Protein AF-A0A3S4TG44-F1 (afdb_monomer)

Solvent-accessible surface area (backbone atoms only — not comparable to full-atom values): 5830 Å² total; per-residue (Å²): 84,88,72,97,69,75,72,44,82,74,51,76,46,80,46,74,64,98,88,49,77,46,82,45,76,45,67,46,72,86,82,95,63,84,74,48,77,49,76,93,82,38,89,78,86,80,93,74,57,72,69,55,53,62,55,46,49,77,80,44,97,60,61,67,65,58,52,56,50,51,53,57,50,51,55,52,51,50,52,53,51,56,51,55,63,74,75,108

Nearest PDB structures (foldseek):
  2fkb-assembly2_B  TM=8.935E-01  e=3.813E-03  Escherichia coli K-12
  3mlq-assembly3_G  TM=5.504E-01  e=5.483E+00  Thermus thermophilus HB27

Foldseek 3Di:
DDDDWDKDWDDWDWDDDPPDTDIDTDIDTDGPDDDDDDVVPDVDDDDDDLVVVLVVVVVDDDDPRVNVVSVVVVVVVVVVVVVVVVVD

Mean predicted aligned error: 5.22 Å

Structure (mmCIF, N/CA/C/O backbone):
data_AF-A0A3S4TG44-F1
#
_entry.id   AF-A0A3S4TG44-F1
#
loop_
_atom_site.group_PDB
_atom_site.id
_atom_site.type_symbol
_atom_site.label_atom_id
_atom_site.label_alt_id
_atom_site.label_comp_id
_atom_site.label_asym_id
_atom_site.label_entity_id
_atom_site.label_seq_id
_atom_site.pdbx_PDB_ins_code
_atom_site.Cartn_x
_atom_site.Cartn_y
_atom_site.Cartn_z
_atom_site.occupancy
_atom_site.B_iso_or_equiv
_atom_site.auth_seq_id
_atom_site.auth_comp_id
_atom_site.auth_asym_id
_atom_site.auth_atom_id
_atom_site.pdbx_PDB_model_num
ATOM 1 N N . GLY A 1 1 ? 6.857 12.244 -9.087 1.00 75.88 1 GLY A N 1
ATOM 2 C CA . GLY A 1 1 ? 6.206 10.939 -8.972 1.00 75.88 1 GLY A CA 1
ATOM 3 C C . GLY A 1 1 ? 7.089 9.854 -9.542 1.00 75.88 1 GLY A C 1
ATOM 4 O O . GLY A 1 1 ? 8.284 10.064 -9.730 1.00 75.88 1 GLY A O 1
ATOM 5 N N . VAL A 1 2 ? 6.469 8.715 -9.831 1.00 79.06 2 VAL A N 1
ATOM 6 C CA . VAL A 1 2 ? 7.079 7.566 -10.508 1.00 79.06 2 VAL A CA 1
ATOM 7 C C . VAL A 1 2 ? 6.608 7.576 -11.964 1.00 79.06 2 VAL A C 1
ATOM 9 O O . VAL A 1 2 ? 5.403 7.551 -12.207 1.00 79.06 2 VAL A O 1
ATOM 12 N N . GLY A 1 3 ? 7.523 7.638 -12.934 1.00 83.44 3 GLY A N 1
ATOM 13 C CA . GLY A 1 3 ? 7.176 7.517 -14.352 1.00 83.44 3 GLY A CA 1
ATOM 14 C C . GLY A 1 3 ? 8.136 8.218 -15.323 1.00 83.44 3 GLY A C 1
ATOM 15 O O . GLY A 1 3 ? 8.912 9.075 -14.899 1.00 83.44 3 GLY A O 1
ATOM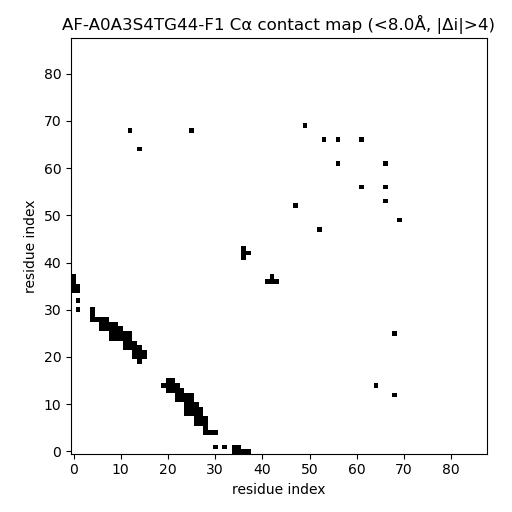 16 N N . PRO A 1 4 ? 8.061 7.894 -16.632 1.00 84.56 4 PRO A N 1
ATOM 17 C CA . PRO A 1 4 ? 7.147 6.931 -17.268 1.00 84.56 4 PRO A CA 1
ATOM 18 C C . PRO A 1 4 ? 7.539 5.466 -16.990 1.00 84.56 4 PRO A C 1
ATOM 20 O O . PRO A 1 4 ? 8.650 5.046 -17.297 1.00 84.56 4 PRO A O 1
ATOM 23 N N . VAL A 1 5 ? 6.619 4.673 -16.424 1.00 91.06 5 VAL A N 1
ATOM 24 C CA . VAL A 1 5 ? 6.843 3.258 -16.072 1.00 91.06 5 VAL A CA 1
ATOM 25 C C . VAL A 1 5 ? 5.629 2.407 -16.442 1.00 91.06 5 VAL A C 1
ATOM 27 O O . VAL A 1 5 ? 4.489 2.867 -16.374 1.00 91.06 5 VAL A O 1
ATOM 30 N N . LYS A 1 6 ? 5.859 1.150 -16.833 1.00 92.88 6 LYS A N 1
ATOM 31 C CA . LYS A 1 6 ? 4.779 0.182 -17.049 1.00 92.88 6 LYS A CA 1
ATOM 32 C C . LYS A 1 6 ? 4.225 -0.276 -15.699 1.00 92.88 6 LYS A C 1
ATOM 34 O O . LYS A 1 6 ? 4.968 -0.810 -14.879 1.00 92.88 6 LYS A O 1
ATOM 39 N N . LEU A 1 7 ? 2.916 -0.123 -15.517 1.00 94.62 7 LEU A N 1
ATOM 40 C CA . LEU A 1 7 ? 2.192 -0.669 -14.373 1.00 94.62 7 LEU A CA 1
ATOM 41 C C . LEU A 1 7 ? 1.613 -2.043 -14.723 1.00 94.62 7 LEU A C 1
ATOM 43 O O . LEU A 1 7 ? 1.002 -2.215 -15.780 1.00 94.62 7 LEU A O 1
ATOM 47 N N . ASN A 1 8 ? 1.776 -3.011 -13.826 1.00 94.88 8 ASN A N 1
ATOM 48 C CA . ASN A 1 8 ? 1.103 -4.303 -13.897 1.00 94.88 8 ASN A CA 1
ATOM 49 C C . ASN A 1 8 ? -0.087 -4.284 -12.941 1.00 94.88 8 ASN A C 1
ATOM 51 O O . ASN A 1 8 ? 0.078 -3.996 -11.758 1.00 94.88 8 ASN A O 1
ATOM 55 N N . VAL A 1 9 ? -1.282 -4.580 -13.447 1.00 95.88 9 VAL A N 1
ATOM 56 C CA . VAL A 1 9 ? -2.483 -4.713 -12.613 1.00 95.88 9 VAL A CA 1
ATOM 57 C C . VAL A 1 9 ? -2.391 -6.012 -11.821 1.00 95.88 9 VAL A C 1
ATOM 59 O O . VAL A 1 9 ? -2.049 -7.044 -12.395 1.00 95.88 9 VAL A O 1
ATOM 62 N N . LEU A 1 10 ? -2.727 -5.966 -10.532 1.00 95.31 10 LEU A N 1
ATOM 63 C CA . LEU A 1 10 ? -2.824 -7.163 -9.702 1.00 95.31 10 LEU A CA 1
ATOM 64 C C . LEU A 1 10 ? -4.272 -7.553 -9.408 1.00 95.31 10 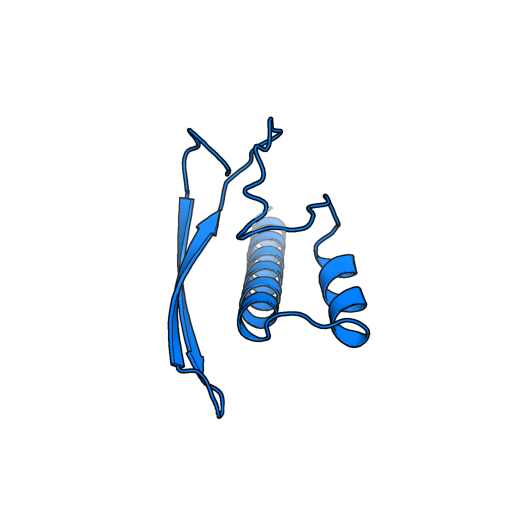LEU A C 1
ATOM 66 O O . LEU A 1 10 ? -4.722 -8.606 -9.847 1.00 95.31 10 LEU A O 1
ATOM 70 N N . PHE A 1 11 ? -4.997 -6.735 -8.648 1.00 95.56 11 PHE A N 1
ATOM 71 C CA . PHE A 1 11 ? -6.365 -7.027 -8.211 1.00 95.56 11 PHE A CA 1
ATOM 72 C C . PHE A 1 11 ? -7.070 -5.757 -7.727 1.00 95.56 11 PHE A C 1
ATOM 74 O O . PHE A 1 11 ? -6.426 -4.744 -7.448 1.00 95.56 11 PHE A O 1
ATOM 81 N N . ASP A 1 12 ? -8.392 -5.845 -7.595 1.00 96.69 12 ASP A N 1
ATOM 82 C CA . ASP A 1 12 ? -9.220 -4.821 -6.962 1.00 96.69 12 ASP A CA 1
ATOM 83 C C . ASP A 1 12 ? -9.418 -5.160 -5.472 1.00 96.69 12 ASP A C 1
ATOM 85 O O . ASP A 1 12 ? -9.475 -6.332 -5.089 1.00 96.69 12 A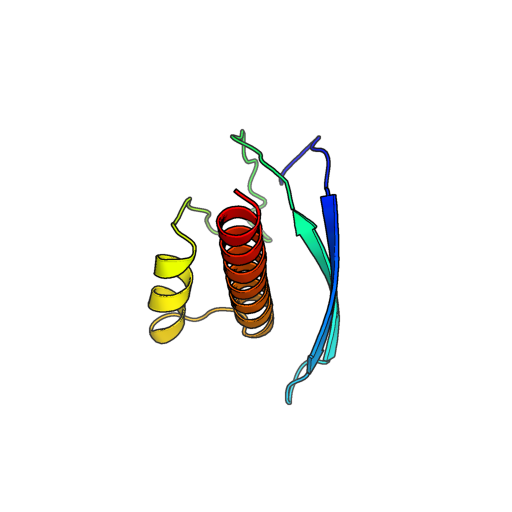SP A O 1
ATOM 89 N N . GLN A 1 13 ? -9.478 -4.136 -4.622 1.00 95.31 13 GLN A N 1
ATOM 90 C CA . GLN A 1 13 ? -9.514 -4.250 -3.166 1.00 95.31 13 GLN A CA 1
ATOM 91 C C . GLN A 1 13 ? -10.533 -3.269 -2.583 1.00 95.31 13 GLN A C 1
ATOM 93 O O . GLN A 1 13 ? -10.456 -2.067 -2.827 1.00 95.31 13 GLN A O 1
ATOM 98 N N . TYR A 1 14 ? -11.455 -3.787 -1.771 1.00 96.62 14 TYR A N 1
ATOM 99 C CA . TYR A 1 14 ? -12.353 -2.971 -0.958 1.00 96.62 14 TYR A CA 1
ATOM 100 C C . TYR A 1 14 ? -11.837 -2.856 0.476 1.00 96.62 14 TYR A C 1
ATOM 102 O O . TYR A 1 14 ? -11.493 -3.875 1.082 1.00 96.62 14 TYR A O 1
ATOM 110 N N . TYR A 1 15 ? -11.799 -1.641 1.012 1.00 95.81 15 TYR A N 1
ATOM 111 C CA . TYR A 1 15 ? -11.514 -1.364 2.418 1.00 95.81 15 TYR A CA 1
ATOM 112 C C . TYR A 1 15 ? -12.610 -0.466 3.002 1.00 95.81 15 TYR A C 1
ATOM 114 O O . TYR A 1 15 ? -13.090 0.456 2.337 1.00 95.81 15 TYR A O 1
ATOM 122 N N . GLU A 1 16 ? -13.002 -0.752 4.240 1.00 96.31 16 GLU A N 1
ATOM 123 C CA . GLU A 1 16 ? -13.976 0.023 5.001 1.00 96.31 16 GLU A CA 1
ATOM 124 C C . GLU A 1 16 ? -13.571 0.075 6.475 1.00 96.31 16 GLU A C 1
ATOM 126 O O . GLU A 1 16 ? -13.253 -0.956 7.071 1.00 96.31 16 GLU A O 1
ATOM 131 N N . ASP A 1 17 ? -13.641 1.268 7.056 1.00 93.31 17 ASP A N 1
ATOM 132 C CA . ASP A 1 17 ? -13.642 1.498 8.497 1.00 93.31 17 ASP A CA 1
ATOM 133 C C . ASP A 1 17 ? -14.741 2.507 8.883 1.00 93.31 17 ASP A C 1
ATOM 135 O O . ASP A 1 17 ? -15.694 2.734 8.134 1.00 93.31 17 ASP A O 1
ATOM 139 N N . GLN A 1 18 ? -14.659 3.072 10.090 1.00 93.81 18 GLN A N 1
ATOM 140 C CA . GLN A 1 18 ? -15.659 4.021 10.587 1.00 93.81 18 GLN A CA 1
ATOM 141 C C . GLN A 1 18 ? -15.666 5.354 9.825 1.00 93.81 18 GLN A C 1
ATOM 143 O O . GLN A 1 18 ? -16.686 6.043 9.829 1.00 93.81 18 GLN A O 1
ATOM 148 N N . GLU A 1 19 ? -14.557 5.719 9.186 1.00 90.88 19 GLU A N 1
ATOM 149 C CA . GLU A 1 19 ? -14.345 7.027 8.565 1.00 90.88 19 GLU A CA 1
ATOM 150 C C . GLU A 1 19 ? -14.263 6.939 7.036 1.00 90.88 19 GLU A C 1
ATOM 152 O O . GLU A 1 19 ? -14.628 7.891 6.345 1.00 90.88 19 GLU A O 1
ATOM 157 N N . ASN A 1 20 ? -13.842 5.796 6.490 1.00 90.44 20 ASN A N 1
ATOM 158 C CA . ASN A 1 20 ? -13.488 5.641 5.087 1.00 90.44 20 ASN A CA 1
ATOM 159 C C . ASN A 1 20 ? -14.084 4.384 4.450 1.00 90.44 20 ASN A C 1
ATOM 161 O O . ASN A 1 20 ? -14.147 3.310 5.041 1.00 90.44 20 ASN A O 1
ATOM 165 N N . ARG A 1 21 ? -14.471 4.518 3.176 1.00 95.88 21 ARG A N 1
ATOM 166 C CA . ARG A 1 21 ? -14.886 3.425 2.286 1.00 95.88 21 ARG A CA 1
ATOM 167 C C . ARG A 1 21 ? -14.213 3.617 0.941 1.00 95.88 21 ARG A C 1
ATOM 169 O O . ARG A 1 21 ? -14.499 4.594 0.252 1.00 95.88 21 ARG A O 1
ATOM 176 N N . VAL A 1 22 ? -13.358 2.682 0.547 1.00 95.00 22 VAL A N 1
ATOM 177 C CA . VAL A 1 22 ? -12.558 2.809 -0.672 1.00 95.00 22 VAL A CA 1
ATOM 178 C C . VAL A 1 22 ? -12.591 1.530 -1.496 1.00 95.00 22 VAL A C 1
ATOM 180 O O . VAL A 1 22 ? -12.387 0.426 -0.997 1.00 95.00 22 VAL A O 1
ATOM 183 N N . TRP A 1 23 ? -12.843 1.702 -2.792 1.00 97.12 23 TRP A N 1
ATOM 184 C CA . TRP A 1 23 ? -12.544 0.711 -3.818 1.00 97.12 23 TRP A CA 1
ATOM 185 C C . TRP A 1 23 ? -11.259 1.132 -4.520 1.00 97.12 23 TRP A C 1
ATOM 187 O O . TRP A 1 23 ? -11.234 2.140 -5.224 1.00 97.12 23 TRP A O 1
ATOM 197 N N . GLY A 1 24 ? -10.194 0.364 -4.311 1.00 96.00 24 GLY A N 1
ATOM 198 C CA . GLY A 1 24 ? -8.890 0.582 -4.925 1.00 96.00 24 GLY A CA 1
ATOM 199 C C . GLY A 1 24 ? -8.553 -0.497 -5.949 1.00 96.00 24 GLY A C 1
ATOM 200 O O . GLY A 1 24 ? -8.962 -1.650 -5.813 1.00 96.00 24 GLY A O 1
ATOM 201 N N . ARG A 1 25 ? -7.754 -0.133 -6.954 1.00 97.06 25 ARG A N 1
ATOM 202 C CA . ARG A 1 25 ? -7.060 -1.085 -7.830 1.00 97.06 25 ARG A CA 1
ATOM 203 C C . ARG A 1 25 ? -5.582 -1.088 -7.484 1.00 97.06 25 ARG A C 1
ATOM 205 O O . ARG A 1 25 ? -4.957 -0.032 -7.453 1.00 97.06 25 ARG A O 1
ATOM 212 N N . ILE A 1 26 ? -5.028 -2.271 -7.255 1.00 96.31 26 ILE A N 1
ATOM 213 C CA . ILE A 1 26 ? -3.634 -2.445 -6.855 1.00 96.31 26 ILE A CA 1
ATOM 214 C C . ILE A 1 26 ? -2.772 -2.721 -8.085 1.00 96.31 26 ILE A C 1
ATOM 216 O O . ILE A 1 26 ? -3.105 -3.562 -8.928 1.00 96.31 26 ILE A O 1
ATOM 220 N N . PHE A 1 27 ? -1.643 -2.019 -8.165 1.00 94.69 27 PHE A N 1
ATOM 221 C CA . PHE A 1 27 ? -0.676 -2.113 -9.254 1.00 94.69 27 PHE A CA 1
ATOM 222 C C . PHE A 1 27 ? 0.726 -2.412 -8.719 1.00 94.69 27 PHE A C 1
ATOM 224 O O . PHE A 1 27 ? 1.035 -2.115 -7.567 1.00 94.69 27 PHE A O 1
ATOM 231 N N . THR A 1 28 ? 1.599 -2.936 -9.580 1.00 94.06 28 THR A N 1
ATOM 232 C CA . THR A 1 28 ? 3.046 -3.021 -9.324 1.00 94.06 28 THR A CA 1
ATOM 233 C C . THR A 1 28 ? 3.841 -2.373 -10.439 1.00 94.06 28 THR A C 1
ATOM 235 O O . THR A 1 28 ? 3.423 -2.352 -11.600 1.00 94.06 28 THR A O 1
ATOM 238 N N . CYS A 1 29 ? 5.032 -1.906 -10.089 1.00 94.06 29 CYS A N 1
ATOM 239 C CA . CYS A 1 29 ? 6.090 -1.604 -11.035 1.00 94.06 29 CYS A CA 1
ATOM 240 C C . CYS A 1 29 ? 7.452 -1.780 -10.358 1.00 94.06 29 CYS A C 1
ATOM 242 O O . CYS A 1 29 ? 7.533 -1.918 -9.138 1.00 94.06 29 CYS A O 1
ATOM 244 N N . VAL A 1 30 ? 8.509 -1.775 -11.165 1.00 92.50 30 VAL A N 1
ATOM 245 C CA . VAL A 1 30 ? 9.894 -1.665 -10.698 1.00 92.50 30 VAL A CA 1
ATOM 246 C C . VAL A 1 30 ? 10.444 -0.367 -11.271 1.00 92.50 30 VAL A C 1
ATOM 248 O O . VAL A 1 30 ? 10.326 -0.129 -12.475 1.00 92.50 30 VAL A O 1
ATOM 251 N N . HIS A 1 31 ? 10.987 0.490 -10.409 1.00 90.19 31 HIS A N 1
ATOM 252 C CA . HIS A 1 31 ? 11.506 1.798 -10.786 1.00 90.19 31 HIS A CA 1
ATOM 253 C C . HIS A 1 31 ? 12.660 2.186 -9.859 1.00 90.19 31 HIS A C 1
ATOM 255 O O . HIS A 1 31 ? 12.469 2.303 -8.654 1.00 90.19 31 HIS A O 1
ATOM 261 N N . GLU A 1 32 ? 13.836 2.434 -10.434 1.00 91.12 32 GLU A N 1
ATOM 262 C CA . GLU A 1 32 ? 15.079 2.732 -9.696 1.00 91.12 32 GLU A CA 1
ATOM 263 C C . GLU A 1 32 ? 15.354 4.245 -9.568 1.00 91.12 32 GLU A C 1
ATOM 265 O O . GLU A 1 32 ? 16.415 4.674 -9.122 1.00 91.12 32 GLU A O 1
ATOM 270 N N . GLY A 1 33 ? 14.393 5.076 -9.976 1.00 90.00 33 GLY A N 1
ATOM 271 C CA . GLY A 1 33 ? 14.512 6.532 -9.983 1.00 90.00 33 GLY A CA 1
ATOM 272 C C . GLY A 1 33 ? 14.873 7.111 -11.362 1.00 90.00 33 GLY A C 1
ATOM 273 O O . GLY A 1 33 ? 14.993 6.370 -12.339 1.00 90.00 33 GLY A O 1
ATOM 274 N N . PRO A 1 34 ? 15.013 8.445 -11.465 1.00 91.19 34 PRO A N 1
ATOM 275 C CA . PRO A 1 34 ? 14.912 9.409 -10.367 1.00 91.19 34 PRO A CA 1
ATOM 276 C C . PRO A 1 34 ? 13.478 9.562 -9.834 1.00 91.19 34 PRO A C 1
ATOM 278 O O . PRO A 1 34 ? 12.509 9.428 -10.579 1.00 91.19 34 PRO A O 1
ATOM 281 N N . PHE A 1 35 ? 13.345 9.863 -8.539 1.00 91.31 35 PHE A N 1
ATOM 282 C CA . PHE A 1 35 ? 12.066 10.202 -7.911 1.00 91.31 35 PHE A CA 1
ATOM 283 C C . PHE A 1 35 ? 11.965 11.715 -7.753 1.00 91.31 35 PHE A C 1
ATOM 285 O O . PHE A 1 35 ? 12.814 12.338 -7.122 1.00 91.31 35 PHE A O 1
ATOM 292 N N . ILE A 1 36 ? 10.922 12.308 -8.327 1.00 91.94 36 ILE A N 1
ATOM 293 C CA . ILE A 1 36 ? 10.635 13.739 -8.173 1.00 91.94 36 ILE A CA 1
ATOM 294 C C . ILE A 1 36 ? 9.513 13.865 -7.144 1.00 91.94 36 ILE A C 1
ATOM 296 O O . ILE A 1 36 ? 8.360 13.609 -7.485 1.00 91.94 36 ILE A O 1
ATOM 300 N N . LEU A 1 37 ? 9.821 14.175 -5.887 1.00 92.75 37 LEU A N 1
ATOM 301 C CA . LEU A 1 37 ? 8.787 14.308 -4.855 1.00 92.75 37 LEU A CA 1
ATOM 302 C C . LEU A 1 37 ? 7.987 15.603 -5.054 1.00 92.75 37 LEU A C 1
ATOM 304 O O . LEU A 1 37 ? 8.534 16.613 -5.494 1.00 92.75 37 LEU A O 1
ATOM 308 N N . GLN A 1 38 ? 6.687 15.542 -4.766 1.00 94.81 38 GLN A N 1
ATOM 309 C CA . GLN A 1 38 ? 5.811 16.711 -4.687 1.00 94.81 38 GLN A CA 1
ATOM 310 C C . GLN A 1 38 ? 5.644 17.033 -3.201 1.00 94.81 38 GLN A C 1
ATOM 312 O O . GLN A 1 38 ? 5.015 16.226 -2.518 1.00 94.81 38 GLN A O 1
ATOM 317 N N . PRO A 1 39 ? 6.223 18.132 -2.685 1.00 93.38 39 PRO A N 1
ATOM 318 C CA . PRO A 1 39 ? 6.206 18.438 -1.253 1.00 93.38 39 PRO A CA 1
ATOM 319 C C . PRO A 1 39 ? 4.802 18.526 -0.645 1.00 93.38 39 PRO A C 1
ATOM 321 O O . PRO A 1 39 ? 4.644 18.335 0.554 1.00 93.38 39 PRO A O 1
ATOM 324 N N . GLU A 1 40 ? 3.788 18.815 -1.462 1.00 96.56 40 GLU A N 1
ATOM 325 C CA . GLU A 1 40 ? 2.387 18.888 -1.047 1.00 96.56 40 GLU A CA 1
ATOM 326 C C . GLU A 1 40 ? 1.763 17.508 -0.775 1.00 96.56 40 GLU A C 1
ATOM 328 O O . GLU A 1 40 ? 0.773 17.425 -0.057 1.00 96.56 40 GLU A O 1
ATOM 333 N N . GLU A 1 41 ? 2.337 16.440 -1.335 1.00 93.88 41 GLU A N 1
ATOM 334 C CA . GLU A 1 41 ? 1.808 15.069 -1.268 1.00 93.88 41 GLU A CA 1
ATOM 335 C C . GLU A 1 41 ? 2.744 14.112 -0.513 1.00 93.88 41 GLU A C 1
ATOM 337 O O . GLU A 1 41 ? 2.290 13.160 0.116 1.00 93.88 41 GLU A O 1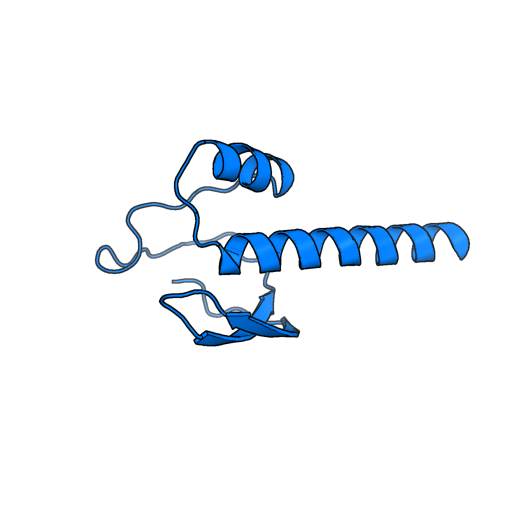
ATOM 342 N N . VAL A 1 42 ? 4.065 14.322 -0.602 1.00 94.56 42 VAL A N 1
ATOM 343 C CA . VAL A 1 42 ? 5.080 13.394 -0.087 1.00 94.56 42 VAL A CA 1
ATOM 344 C C . VAL A 1 42 ? 6.201 14.161 0.605 1.00 94.56 42 VAL A C 1
ATOM 346 O O . VAL A 1 42 ? 7.002 14.831 -0.049 1.00 94.56 42 VAL A O 1
ATOM 349 N N . GLU A 1 43 ? 6.285 13.997 1.924 1.00 94.44 43 GLU A N 1
ATOM 350 C CA . GLU A 1 43 ? 7.355 14.558 2.755 1.00 94.44 43 GLU A CA 1
ATOM 351 C C . GLU A 1 43 ? 8.692 13.835 2.524 1.00 94.44 43 GLU A C 1
ATOM 353 O O . GLU A 1 43 ? 9.717 14.472 2.281 1.00 94.44 43 GLU A O 1
ATOM 358 N N . GLU A 1 44 ? 8.679 12.499 2.526 1.00 93.69 44 GLU A N 1
ATOM 359 C CA . GLU A 1 44 ? 9.866 11.672 2.316 1.00 93.69 44 GLU A CA 1
ATOM 360 C C . GLU A 1 44 ? 9.541 10.318 1.666 1.00 93.69 44 GLU A C 1
ATOM 362 O O . GLU A 1 44 ? 8.392 9.885 1.592 1.00 93.69 44 GLU A O 1
ATOM 367 N N . GLY A 1 45 ? 10.578 9.628 1.186 1.00 91.50 45 GLY A N 1
ATOM 368 C CA . GLY A 1 45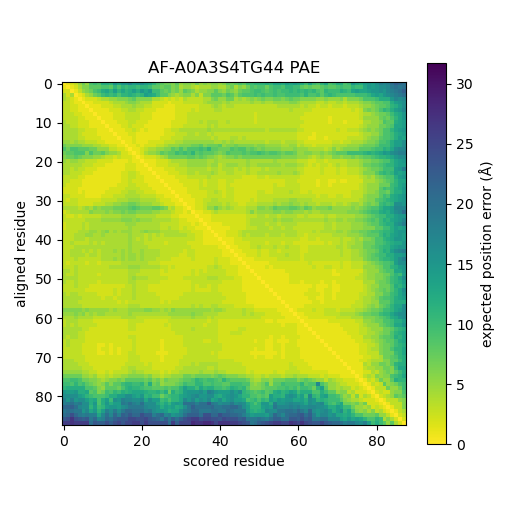 ? 10.473 8.269 0.669 1.00 91.50 45 GLY A CA 1
ATOM 369 C C . GLY A 1 45 ? 11.763 7.491 0.899 1.00 91.50 45 GLY A C 1
ATOM 370 O O . GLY A 1 45 ? 12.860 8.028 0.743 1.00 91.50 45 GLY A O 1
ATOM 371 N N . ARG A 1 46 ? 11.634 6.211 1.255 1.00 93.06 46 ARG A N 1
ATOM 372 C CA . ARG A 1 46 ? 12.761 5.303 1.500 1.00 93.06 46 ARG A CA 1
ATOM 373 C C . ARG A 1 46 ? 12.498 3.921 0.913 1.00 93.06 46 ARG A C 1
ATOM 375 O O . ARG A 1 46 ? 11.358 3.469 0.853 1.00 93.06 46 ARG A O 1
ATOM 382 N N . PHE A 1 47 ? 13.567 3.232 0.523 1.00 94.00 47 PHE A N 1
ATOM 383 C CA . PHE A 1 47 ? 13.501 1.810 0.197 1.00 94.00 47 PHE A CA 1
ATOM 384 C C . PHE A 1 47 ? 13.634 0.987 1.476 1.00 94.00 47 PHE A C 1
ATOM 386 O O . PHE A 1 47 ? 14.614 1.130 2.205 1.00 94.00 47 PHE A O 1
ATOM 393 N N . ILE A 1 48 ? 12.665 0.112 1.730 1.00 95.50 48 ILE A N 1
ATOM 394 C CA . ILE A 1 48 ? 12.656 -0.801 2.877 1.00 95.50 48 ILE A CA 1
ATOM 395 C C . ILE A 1 48 ? 12.151 -2.178 2.459 1.00 95.50 48 ILE A C 1
ATOM 397 O O . ILE A 1 48 ? 11.461 -2.330 1.449 1.00 95.50 48 ILE A O 1
ATOM 401 N N . LEU A 1 49 ? 12.494 -3.194 3.251 1.00 95.94 49 LEU A N 1
ATOM 402 C CA . LEU A 1 49 ? 11.917 -4.522 3.085 1.00 95.94 49 LEU A CA 1
ATOM 403 C C . LEU A 1 49 ? 10.437 -4.509 3.506 1.00 95.94 49 LEU A C 1
ATOM 405 O O . LEU A 1 49 ? 10.111 -3.881 4.515 1.00 95.94 49 LEU A O 1
ATOM 409 N N . PRO A 1 50 ? 9.557 -5.255 2.813 1.00 94.88 50 PRO A N 1
ATOM 410 C CA . PRO A 1 50 ? 8.153 -5.385 3.202 1.00 94.88 50 PRO A CA 1
ATOM 411 C C . PRO A 1 50 ? 7.934 -5.829 4.653 1.00 94.88 50 PRO A C 1
ATOM 413 O O . PRO A 1 50 ? 7.042 -5.317 5.316 1.00 94.88 50 PRO A O 1
ATOM 416 N N . SER A 1 51 ? 8.764 -6.746 5.165 1.00 94.31 51 SER A N 1
ATOM 417 C CA . SER A 1 51 ? 8.697 -7.202 6.561 1.00 94.31 51 SER A CA 1
ATOM 418 C C . SER A 1 51 ? 8.959 -6.067 7.547 1.00 94.31 51 SER A C 1
ATOM 420 O O . SER A 1 51 ? 8.237 -5.930 8.525 1.00 94.31 51 SER A O 1
ATOM 422 N N . ASN A 1 52 ? 9.945 -5.217 7.253 1.00 96.88 52 ASN A N 1
ATOM 423 C CA . ASN A 1 52 ? 10.283 -4.086 8.109 1.00 96.88 52 ASN A CA 1
ATOM 424 C C . ASN A 1 52 ? 9.154 -3.052 8.102 1.00 96.88 52 ASN A C 1
ATOM 426 O O . ASN A 1 52 ? 8.823 -2.527 9.151 1.00 96.88 52 ASN A O 1
ATOM 430 N N . ALA A 1 53 ? 8.510 -2.816 6.952 1.00 96.50 53 ALA A N 1
ATOM 431 C CA . ALA A 1 53 ? 7.347 -1.930 6.879 1.00 96.50 53 ALA A CA 1
ATOM 432 C C . ALA A 1 53 ? 6.181 -2.416 7.765 1.00 96.50 53 ALA A C 1
ATOM 434 O O . ALA A 1 53 ? 5.529 -1.602 8.411 1.00 96.50 53 ALA A O 1
ATOM 435 N N . LEU A 1 54 ? 5.938 -3.734 7.822 1.00 96.44 54 LEU A N 1
ATOM 436 C CA . LEU A 1 54 ? 4.924 -4.331 8.705 1.00 96.44 54 LEU A CA 1
ATOM 437 C C . LEU A 1 54 ? 5.301 -4.276 10.192 1.00 96.44 54 LEU A C 1
ATOM 439 O O . LEU A 1 54 ? 4.424 -4.275 11.056 1.00 96.44 54 LEU A O 1
ATOM 443 N N . ASP A 1 55 ? 6.593 -4.288 10.514 1.00 96.75 55 ASP A N 1
ATOM 444 C CA . ASP A 1 55 ? 7.058 -4.110 11.888 1.00 96.75 55 ASP A CA 1
ATOM 445 C C . ASP A 1 55 ? 6.967 -2.640 12.317 1.00 96.75 55 ASP A C 1
ATOM 447 O O . ASP A 1 55 ? 6.417 -2.362 13.385 1.00 96.75 55 ASP A O 1
ATOM 451 N N . ASP A 1 56 ? 7.400 -1.708 11.462 1.00 97.06 56 ASP A N 1
ATOM 452 C CA . ASP A 1 56 ? 7.282 -0.259 11.670 1.00 97.06 56 ASP A CA 1
ATOM 453 C C . ASP A 1 56 ? 5.810 0.138 11.877 1.00 97.06 56 ASP A C 1
ATOM 455 O O . ASP A 1 56 ? 5.495 0.892 12.796 1.00 97.06 56 ASP A O 1
ATOM 459 N N . SER A 1 57 ? 4.875 -0.443 11.112 1.00 97.00 57 SER A N 1
ATOM 460 C CA . SER A 1 57 ? 3.442 -0.125 11.216 1.00 97.00 57 SER A CA 1
ATOM 461 C C . SER A 1 57 ? 2.788 -0.506 12.545 1.00 97.00 57 SER A C 1
ATOM 463 O O . SER A 1 57 ? 1.642 -0.139 12.795 1.00 97.00 57 SER A O 1
ATOM 465 N N . LYS A 1 58 ? 3.474 -1.271 13.404 1.00 96.75 58 LYS A N 1
ATOM 466 C CA . LYS A 1 58 ? 3.009 -1.569 14.772 1.00 96.75 58 LYS A CA 1
ATOM 467 C C . LYS A 1 58 ? 3.340 -0.444 15.752 1.00 96.75 58 LYS A C 1
ATOM 469 O O . LYS A 1 58 ? 2.781 -0.412 16.846 1.00 96.75 58 LYS A O 1
ATOM 474 N N . LEU A 1 59 ? 4.285 0.421 15.391 1.00 97.12 59 LEU A N 1
ATOM 475 C CA . LEU A 1 59 ? 4.859 1.452 16.253 1.00 97.12 59 LEU A CA 1
ATOM 476 C C . LEU A 1 59 ? 4.602 2.863 15.713 1.00 97.12 59 LEU A C 1
ATOM 478 O O . LEU A 1 59 ? 4.507 3.805 16.498 1.00 97.12 59 LEU A O 1
ATOM 482 N N . GLU A 1 60 ? 4.466 3.002 14.397 1.00 95.31 60 GLU A N 1
ATOM 483 C CA . GLU A 1 60 ? 4.308 4.269 13.691 1.00 95.31 60 GLU A CA 1
ATOM 484 C C . GLU A 1 60 ? 2.976 4.330 12.924 1.00 95.31 60 GLU A C 1
ATOM 486 O O . GLU A 1 60 ? 2.422 3.290 12.553 1.00 95.31 60 GLU A O 1
ATOM 491 N N . PRO A 1 61 ? 2.433 5.534 12.659 1.00 94.81 61 PRO A N 1
ATOM 492 C CA . PRO A 1 61 ? 1.213 5.680 11.875 1.00 94.81 61 PRO A CA 1
ATOM 493 C C . PRO A 1 61 ? 1.406 5.219 10.426 1.00 94.81 61 PRO A C 1
ATOM 495 O O . PRO A 1 61 ? 2.213 5.773 9.685 1.00 94.81 61 PRO A O 1
ATOM 498 N N . PHE A 1 62 ? 0.606 4.242 10.008 1.00 95.69 62 PHE A N 1
ATOM 499 C CA . PHE A 1 62 ? 0.463 3.814 8.618 1.00 95.69 62 PHE A CA 1
ATOM 500 C C . PHE A 1 62 ? -1.010 3.856 8.227 1.00 95.69 62 PHE A C 1
ATOM 502 O O . PHE A 1 62 ? -1.890 3.717 9.081 1.00 95.69 62 PHE A O 1
ATOM 509 N N . THR A 1 63 ? -1.297 4.013 6.933 1.00 93.62 63 THR A N 1
ATOM 510 C CA . THR A 1 63 ? -2.682 3.904 6.477 1.00 93.62 63 THR A CA 1
ATOM 511 C C . THR A 1 63 ? -3.134 2.441 6.584 1.00 93.62 63 THR A C 1
ATOM 513 O O . THR A 1 63 ? -2.438 1.541 6.091 1.00 93.62 63 THR A O 1
ATOM 516 N N . PRO A 1 64 ? -4.267 2.150 7.249 1.00 94.31 64 PRO A N 1
ATOM 517 C CA . PRO A 1 64 ? -4.665 0.762 7.482 1.00 94.31 64 PRO A CA 1
ATOM 518 C C . PRO A 1 64 ? -4.957 -0.009 6.186 1.00 94.31 64 PRO A C 1
ATOM 520 O O . PRO A 1 64 ? -4.705 -1.211 6.093 1.00 94.31 64 PRO A O 1
ATOM 523 N N . ASP A 1 65 ? -5.454 0.684 5.161 1.00 94.56 65 ASP A N 1
ATOM 524 C CA . ASP A 1 65 ? -5.707 0.121 3.837 1.00 94.56 65 ASP A CA 1
ATOM 525 C C . ASP A 1 65 ? -4.406 -0.282 3.120 1.00 94.56 65 ASP A C 1
ATOM 527 O O . ASP A 1 65 ? -4.347 -1.346 2.498 1.00 94.56 65 ASP A O 1
ATOM 531 N N . GLY A 1 66 ? -3.342 0.511 3.266 1.00 94.75 66 GLY A N 1
ATOM 532 C CA . GLY A 1 66 ? -2.012 0.224 2.734 1.00 94.75 66 GLY A CA 1
ATOM 533 C C . GLY A 1 66 ? -1.393 -1.028 3.358 1.00 94.75 66 GLY A C 1
ATOM 534 O O . GLY A 1 66 ? -0.869 -1.882 2.637 1.00 94.75 66 GLY A O 1
ATOM 535 N N . ILE A 1 67 ? -1.523 -1.188 4.679 1.00 96.06 67 ILE A N 1
ATOM 536 C CA . ILE A 1 67 ? -1.067 -2.392 5.394 1.00 96.06 67 ILE A CA 1
ATOM 537 C C . ILE A 1 67 ? -1.839 -3.629 4.938 1.00 96.06 67 ILE A C 1
ATOM 539 O O . ILE A 1 67 ? -1.223 -4.630 4.572 1.00 96.06 67 ILE A O 1
ATOM 543 N N . LEU A 1 68 ? -3.169 -3.540 4.839 1.00 95.31 68 LEU A N 1
ATOM 544 C CA . LEU A 1 68 ? -4.000 -4.640 4.343 1.00 95.31 68 LEU A CA 1
ATOM 545 C C . LEU A 1 68 ? -3.595 -5.080 2.926 1.00 95.31 68 LEU A C 1
ATOM 547 O O . LEU A 1 68 ? -3.606 -6.271 2.602 1.00 95.31 68 LEU A O 1
ATOM 551 N N . VAL A 1 69 ? -3.253 -4.129 2.052 1.00 95.88 69 VAL A N 1
ATOM 552 C CA . VAL A 1 69 ? -2.745 -4.435 0.709 1.00 95.88 69 VAL A CA 1
ATOM 553 C C . VAL A 1 69 ? -1.387 -5.132 0.788 1.00 95.88 69 VAL A C 1
ATOM 555 O O . VAL A 1 69 ? -1.198 -6.137 0.101 1.00 95.88 69 VAL A O 1
ATOM 558 N N . LEU A 1 70 ? -0.461 -4.649 1.621 1.00 96.25 70 LEU A N 1
ATOM 559 C CA . LEU A 1 70 ? 0.875 -5.230 1.767 1.00 96.25 70 LEU A CA 1
ATOM 560 C C . LEU A 1 70 ? 0.826 -6.682 2.269 1.00 96.25 70 LEU A C 1
ATOM 562 O O . LEU A 1 70 ? 1.464 -7.553 1.675 1.00 96.25 70 LEU A O 1
ATOM 566 N N . GLU A 1 71 ? 0.015 -6.968 3.288 1.00 9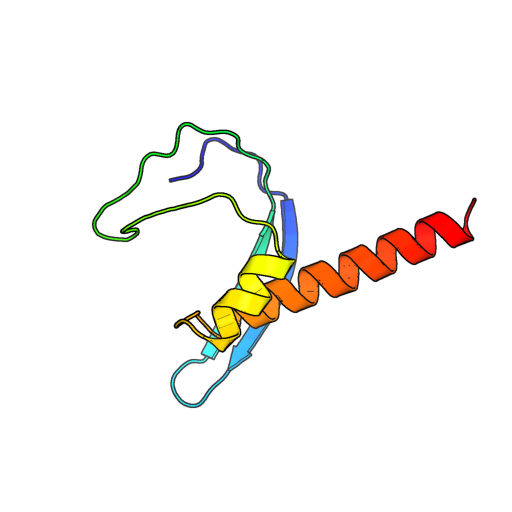5.50 71 GLU A N 1
ATOM 567 C CA . GLU A 1 71 ? -0.207 -8.327 3.804 1.00 95.50 71 GLU A CA 1
ATOM 568 C C . GLU A 1 71 ? -0.734 -9.265 2.709 1.00 95.50 71 GLU A C 1
ATOM 570 O O . GLU A 1 71 ? -0.209 -10.360 2.493 1.00 95.50 71 GLU A O 1
ATOM 575 N N . LYS A 1 72 ? -1.724 -8.806 1.936 1.00 94.62 72 LYS A N 1
ATOM 576 C CA . LYS A 1 72 ? -2.296 -9.560 0.810 1.00 94.62 72 LYS A CA 1
ATOM 577 C C . LYS A 1 72 ? -1.313 -9.801 -0.331 1.00 94.62 72 LYS A C 1
ATOM 579 O O . LYS A 1 72 ? -1.497 -10.750 -1.097 1.00 94.62 72 LYS A O 1
ATOM 584 N N . LEU A 1 73 ? -0.323 -8.931 -0.515 1.00 93.31 73 LEU A N 1
ATOM 585 C CA . LEU A 1 73 ? 0.736 -9.132 -1.504 1.00 93.31 73 LEU A CA 1
ATOM 586 C C . LEU A 1 73 ? 1.726 -10.198 -1.038 1.00 93.31 73 LEU A C 1
ATOM 588 O O . LEU A 1 73 ? 2.117 -11.049 -1.837 1.00 93.31 73 LEU A O 1
ATOM 592 N N . LEU A 1 74 ? 2.101 -10.173 0.241 1.00 92.56 74 LEU A N 1
ATOM 593 C CA . LEU A 1 74 ? 3.032 -11.138 0.821 1.00 92.56 74 LEU A CA 1
ATOM 594 C C . LEU A 1 74 ? 2.436 -12.546 0.864 1.00 92.56 74 LEU A C 1
ATOM 596 O O . LEU A 1 74 ? 3.077 -13.467 0.366 1.00 92.56 74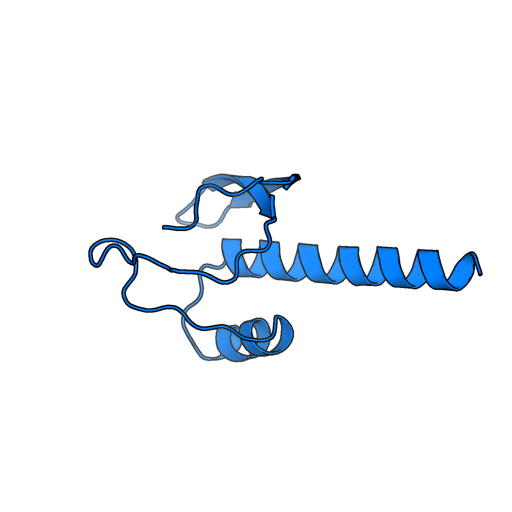 LEU A O 1
ATOM 600 N N . ALA A 1 75 ? 1.185 -12.690 1.309 1.00 91.19 75 ALA A N 1
ATOM 601 C CA . ALA A 1 75 ? 0.493 -13.980 1.315 1.00 91.19 75 ALA A CA 1
ATOM 602 C C . ALA A 1 75 ? 0.443 -14.616 -0.088 1.00 91.19 75 ALA A C 1
ATOM 604 O O . ALA A 1 75 ? 0.799 -15.776 -0.273 1.00 91.19 75 ALA A O 1
ATOM 605 N N . ARG A 1 76 ? 0.111 -13.828 -1.122 1.00 88.00 76 ARG A N 1
ATOM 606 C CA . ARG A 1 76 ? 0.113 -14.316 -2.514 1.00 88.00 76 ARG A CA 1
ATOM 607 C C . ARG A 1 76 ? 1.503 -14.694 -3.013 1.00 88.00 76 ARG A C 1
ATOM 609 O O . ARG A 1 76 ? 1.637 -15.622 -3.805 1.00 88.00 76 ARG A O 1
ATOM 616 N N . LYS A 1 77 ? 2.542 -13.960 -2.608 1.00 84.06 77 LYS A N 1
ATOM 617 C CA . LYS A 1 77 ? 3.920 -14.283 -2.992 1.00 84.06 77 LYS A CA 1
ATOM 618 C C . LYS A 1 77 ? 4.350 -15.620 -2.388 1.00 84.06 77 LYS A C 1
ATOM 620 O O . LYS A 1 77 ? 4.980 -16.411 -3.085 1.00 84.06 77 LYS A O 1
ATOM 625 N N . GLU A 1 78 ? 3.997 -15.870 -1.132 1.00 78.50 78 GLU A N 1
ATOM 626 C CA . GLU A 1 78 ? 4.251 -17.143 -0.453 1.00 78.50 78 GLU A CA 1
ATOM 627 C C . GLU A 1 78 ? 3.500 -18.295 -1.125 1.00 78.50 78 GLU A C 1
ATOM 629 O O . GLU A 1 78 ? 4.117 -19.309 -1.438 1.00 78.50 78 GLU A O 1
ATOM 634 N N . GLU A 1 79 ? 2.216 -18.111 -1.451 1.00 75.44 79 GLU A N 1
ATOM 635 C CA . GLU A 1 79 ? 1.424 -19.085 -2.215 1.00 75.44 79 GLU A CA 1
ATOM 636 C C . GLU A 1 79 ? 2.076 -19.420 -3.567 1.00 75.44 79 GLU A C 1
ATOM 638 O O . GLU A 1 79 ? 2.227 -20.591 -3.913 1.00 75.44 79 GLU A O 1
ATOM 643 N N . ILE A 1 80 ? 2.516 -18.407 -4.322 1.00 74.31 80 ILE A N 1
ATOM 644 C CA . ILE A 1 80 ? 3.186 -18.603 -5.618 1.00 74.31 80 ILE A CA 1
ATOM 645 C C . ILE A 1 80 ? 4.518 -19.343 -5.447 1.00 74.31 80 ILE A C 1
ATOM 647 O O . ILE A 1 80 ? 4.817 -20.240 -6.234 1.00 74.31 80 ILE A O 1
ATOM 651 N N . SER A 1 81 ? 5.313 -18.986 -4.434 1.00 74.62 81 SER A N 1
ATOM 652 C CA . SER A 1 81 ? 6.596 -19.646 -4.160 1.00 74.62 81 SER A CA 1
ATOM 653 C C . SER A 1 81 ? 6.393 -21.110 -3.770 1.00 74.62 81 SER A C 1
ATOM 655 O O . SER A 1 81 ? 7.054 -21.986 -4.320 1.00 74.62 81 SER A O 1
ATOM 657 N N . ALA A 1 82 ? 5.426 -21.389 -2.891 1.00 58.47 82 ALA A N 1
ATOM 658 C CA . ALA A 1 82 ? 5.099 -22.739 -2.447 1.00 58.47 82 ALA A CA 1
ATOM 659 C C . ALA A 1 82 ? 4.590 -23.623 -3.597 1.00 58.47 82 ALA A C 1
ATOM 661 O O . ALA A 1 82 ? 4.967 -24.789 -3.696 1.00 58.47 82 ALA A O 1
ATOM 662 N N . VAL A 1 83 ? 3.775 -23.071 -4.502 1.00 64.62 83 VAL A N 1
ATOM 663 C CA . VAL A 1 83 ? 3.331 -23.786 -5.7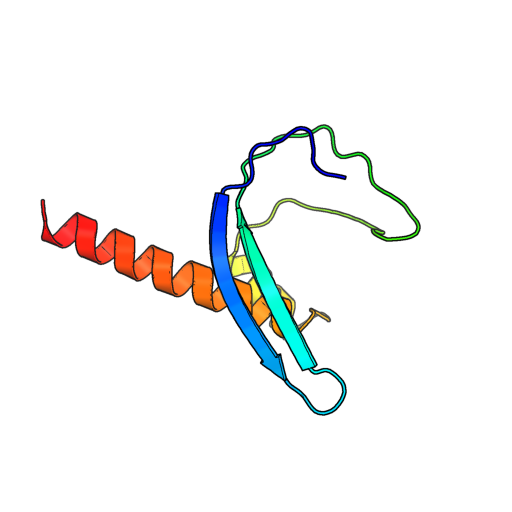09 1.00 64.62 83 VAL A CA 1
ATOM 664 C C . VAL A 1 83 ? 4.500 -24.039 -6.665 1.00 64.62 83 VAL A C 1
ATOM 666 O O . VAL A 1 83 ? 4.597 -25.127 -7.225 1.00 64.62 83 VAL A O 1
ATOM 669 N N . ALA A 1 84 ? 5.407 -23.076 -6.848 1.00 59.81 84 ALA A N 1
ATOM 670 C CA . ALA A 1 84 ? 6.568 -23.248 -7.723 1.00 59.81 84 ALA A CA 1
ATOM 671 C C . ALA A 1 84 ? 7.540 -24.332 -7.213 1.00 59.81 84 ALA A C 1
ATOM 673 O O . ALA A 1 84 ? 8.103 -25.073 -8.018 1.00 59.81 84 ALA A O 1
ATOM 674 N N . GLU A 1 85 ? 7.695 -24.459 -5.892 1.00 62.16 85 GLU A N 1
ATOM 675 C CA . GLU A 1 85 ? 8.520 -25.492 -5.250 1.00 62.16 85 GLU A CA 1
ATOM 676 C C . GLU A 1 85 ? 7.892 -26.894 -5.307 1.00 62.16 85 GLU A C 1
ATOM 678 O O . GLU A 1 85 ? 8.620 -27.876 -5.368 1.00 62.16 85 GLU A O 1
ATOM 683 N N . GLN A 1 86 ? 6.559 -27.011 -5.325 1.00 55.28 86 GLN A N 1
ATOM 684 C CA . GLN A 1 86 ? 5.853 -28.301 -5.426 1.00 55.28 86 GLN A CA 1
ATOM 685 C C . GLN A 1 86 ? 5.800 -28.877 -6.851 1.00 55.28 86 GLN A C 1
ATOM 687 O O . GLN A 1 86 ? 5.456 -30.045 -7.031 1.00 55.28 86 GLN A O 1
ATOM 692 N N . VAL A 1 87 ? 6.081 -28.054 -7.864 1.00 59.84 87 VAL A N 1
ATOM 693 C CA . VAL A 1 87 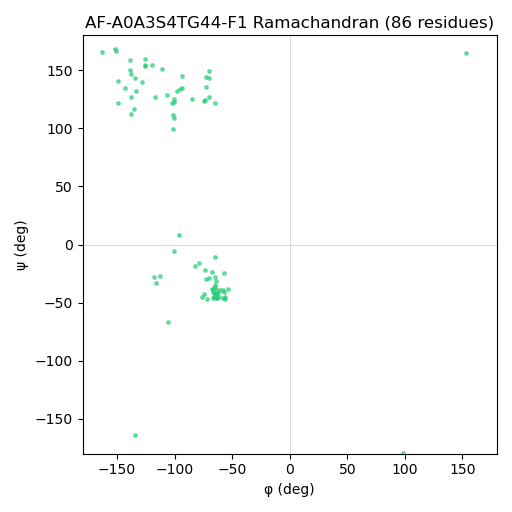? 6.009 -28.420 -9.290 1.00 59.84 87 VAL A CA 1
ATOM 694 C C . VAL A 1 87 ? 7.400 -28.742 -9.877 1.00 59.84 87 VAL A C 1
ATOM 696 O O . VAL A 1 87 ? 7.484 -29.206 -11.016 1.00 59.84 87 VAL A O 1
ATOM 699 N N . CYS A 1 88 ? 8.476 -28.553 -9.104 1.00 48.84 88 CYS A N 1
ATOM 700 C CA . CYS A 1 88 ? 9.844 -28.979 -9.434 1.00 48.84 88 CYS A CA 1
ATOM 701 C C . CYS A 1 88 ? 10.205 -30.298 -8.735 1.00 48.84 88 CYS A C 1
ATOM 703 O O . CYS A 1 88 ? 10.972 -31.079 -9.343 1.00 48.84 88 CYS A O 1
#

Secondary structure (DSSP, 8-state):
---S-PPEEEEEEEEE-SS-EEEEEEEE----------TTT-S------HHHHHHHTTTS---HHHHHHHHHHHHHHHHHHHHHHH--

Sequence (88 aa):
GVGPVKLNVLFDQYYEDQENRVWGRIFTCVHEGPFILQPEEVEEGRFILPSNALDDSKLEPFTPDGILVLEKLLARKEEISAVAEQVC

pLDDT: mean 89.96, std 10.71, range [48.84, 97.12]

Organism: NCBI:txid1859133

Radius of gyration: 15.47 Å; Cα contacts (8 Å, |Δi|>4): 60; chains: 1; bounding box: 31×48×34 Å